Protein AF-A0A3D5JW76-F1 (afdb_monomer_lite)

Radius of gyration: 31.78 Å; chains: 1; bounding box: 73×23×88 Å

Foldseek 3Di:
DLVQVCVVCVQWHFDDWDDAPDPQAHNFWIWGWTFGDDLQTRQPTWTFTAGPPPRHTDDTDDDDPVVSVVSSVVVVVVQSRPPVVSVVVVVVVVVVVVVVVVVVVVVVVCVVVVVVVVVVVVVVVVVVVVD

Secondary structure (DSSP, 8-state):
-HHHHHHH-TTEEEEEEEPTTBTTTBTTEEEEEEEESSTTTTT-EEEEEEETTT--EEE-PPPPHHHHHHHHHHHHHHT-TTHHHHHHHHHHHHHHHHHHHHHHHHHHHHHHHHHHHHHHHHHHHHHHT--

Sequence (131 aa):
AVDTARAAEPGMRPAFVSFPGTGYSGNHHYGVFMQGNSALTERLYRPVLIDAQTGALTAQPQLPLYMSVLLLSQPLHFGDYGKLPLKILWALLDLLTIGVLISGLYLWFKRGSTDARVSEIERAARTGVAE

Structure (mmCIF, N/CA/C/O backbone):
data_AF-A0A3D5JW76-F1
#
_entry.id   AF-A0A3D5JW76-F1
#
loop_
_atom_site.group_PDB
_atom_site.id
_atom_site.type_symbol
_atom_site.label_atom_id
_atom_site.label_alt_id
_atom_site.label_comp_id
_atom_site.label_asym_id
_atom_site.label_entity_id
_atom_site.label_seq_id
_atom_site.pdbx_PDB_ins_code
_atom_site.Cartn_x
_atom_site.Cartn_y
_atom_site.Cartn_z
_atom_site.occupancy
_atom_site.B_iso_or_equiv
_atom_site.auth_seq_id
_atom_site.auth_comp_id
_atom_site.auth_asym_id
_atom_site.auth_atom_id
_atom_site.pdbx_PDB_model_num
ATOM 1 N N . ALA A 1 1 ? -13.297 -0.028 22.855 1.00 91.81 1 ALA A N 1
ATOM 2 C CA . ALA A 1 1 ? -13.347 -0.460 21.438 1.00 91.81 1 ALA A CA 1
ATOM 3 C C . ALA A 1 1 ? -12.074 -0.092 20.678 1.00 91.81 1 ALA A C 1
ATOM 5 O O . ALA A 1 1 ? -11.361 -0.999 20.273 1.00 91.81 1 ALA A O 1
ATOM 6 N N . VAL A 1 2 ? -11.748 1.197 20.502 1.00 96.69 2 VAL A N 1
ATOM 7 C CA . VAL A 1 2 ? -10.526 1.607 19.777 1.00 96.69 2 VAL A CA 1
ATOM 8 C C . VAL A 1 2 ? -9.251 1.081 20.444 1.00 96.69 2 VAL A C 1
ATOM 10 O O . VAL A 1 2 ? -8.390 0.564 19.742 1.00 96.69 2 VAL A O 1
ATOM 13 N N . ASP A 1 3 ? -9.148 1.133 21.774 1.00 97.38 3 ASP A N 1
ATOM 14 C CA . ASP A 1 3 ? -7.973 0.602 22.486 1.00 97.38 3 ASP A CA 1
ATOM 15 C C . ASP A 1 3 ? -7.829 -0.913 22.308 1.00 97.38 3 ASP A C 1
ATOM 17 O O . ASP A 1 3 ? -6.749 -1.394 21.975 1.00 97.38 3 ASP A O 1
ATOM 21 N N . THR A 1 4 ? -8.937 -1.655 22.409 1.00 97.31 4 THR A N 1
ATOM 22 C CA . THR A 1 4 ? -8.994 -3.091 22.091 1.00 97.31 4 THR A CA 1
ATOM 23 C C . THR A 1 4 ? -8.508 -3.365 20.663 1.00 97.31 4 THR A C 1
ATOM 25 O O . THR A 1 4 ? -7.721 -4.280 20.440 1.00 97.31 4 THR A O 1
ATOM 28 N N . ALA A 1 5 ? -8.929 -2.550 19.690 1.00 97.00 5 ALA A N 1
ATOM 29 C CA . ALA A 1 5 ? -8.508 -2.692 18.300 1.00 97.00 5 ALA A CA 1
ATOM 30 C C . ALA A 1 5 ? -7.018 -2.380 18.095 1.00 97.00 5 ALA A C 1
ATOM 32 O O . ALA A 1 5 ? -6.342 -3.096 17.364 1.00 97.00 5 ALA A O 1
ATOM 33 N N . ARG A 1 6 ? -6.481 -1.355 18.771 1.00 96.94 6 ARG A N 1
ATOM 34 C CA . ARG A 1 6 ? -5.042 -1.042 18.760 1.00 96.94 6 ARG A CA 1
ATOM 35 C C . ARG A 1 6 ? -4.210 -2.165 19.372 1.00 96.94 6 ARG A C 1
ATOM 37 O O . ARG A 1 6 ? -3.133 -2.450 18.865 1.00 96.94 6 ARG A O 1
ATOM 44 N N . ALA A 1 7 ? -4.711 -2.804 20.428 1.00 96.75 7 ALA A N 1
ATOM 45 C CA . ALA A 1 7 ? -4.059 -3.963 21.029 1.00 96.75 7 ALA A CA 1
ATOM 46 C C . ALA A 1 7 ? -4.079 -5.189 20.095 1.00 96.75 7 ALA A C 1
ATOM 48 O O . ALA A 1 7 ? -3.099 -5.927 20.045 1.00 96.75 7 ALA A O 1
ATOM 49 N N . ALA A 1 8 ? -5.160 -5.385 19.331 1.00 96.06 8 ALA A N 1
ATOM 50 C CA . ALA A 1 8 ? -5.282 -6.473 18.356 1.00 96.06 8 ALA A CA 1
ATOM 51 C C . ALA A 1 8 ? -4.451 -6.255 17.073 1.00 96.06 8 ALA A C 1
ATOM 53 O O . ALA A 1 8 ? -4.036 -7.224 16.438 1.00 96.06 8 ALA A O 1
ATOM 54 N N . GLU A 1 9 ? -4.214 -4.996 16.685 1.00 95.06 9 GLU A N 1
ATOM 55 C CA . GLU A 1 9 ? -3.446 -4.601 15.495 1.00 95.06 9 GLU A CA 1
ATOM 56 C C . GLU A 1 9 ? -2.435 -3.478 15.797 1.00 95.06 9 GLU A C 1
ATOM 58 O O . GLU A 1 9 ? -2.614 -2.336 15.357 1.00 95.06 9 GLU A O 1
ATOM 63 N N . PRO A 1 10 ? -1.337 -3.767 16.518 1.00 94.44 10 PRO A N 1
ATOM 64 C CA . PRO A 1 10 ? -0.369 -2.744 16.927 1.00 94.44 10 PRO A CA 1
ATOM 65 C C . PRO A 1 10 ? 0.396 -2.119 15.747 1.00 94.44 10 PRO A C 1
ATOM 67 O O . PRO A 1 10 ? 0.897 -1.001 15.849 1.00 94.44 10 PRO A O 1
ATOM 70 N N . GLY A 1 11 ? 0.474 -2.822 14.611 1.00 93.75 11 GLY A N 1
ATOM 71 C CA . GLY A 1 11 ? 1.094 -2.344 13.370 1.00 93.75 11 GLY A CA 1
ATOM 72 C C . GLY A 1 11 ? 0.163 -1.527 12.469 1.00 93.75 11 GLY A C 1
ATOM 73 O O . GLY A 1 11 ? 0.543 -1.180 11.355 1.00 93.75 11 GLY A O 1
ATOM 74 N N . MET A 1 12 ? -1.062 -1.233 12.904 1.00 95.88 12 MET A N 1
ATOM 75 C CA . MET A 1 12 ? -2.042 -0.484 12.120 1.00 95.88 12 MET A CA 1
ATOM 76 C C . MET A 1 12 ? -2.579 0.703 12.922 1.00 95.88 12 MET A C 1
ATOM 78 O O . MET A 1 12 ? -2.460 0.782 14.144 1.00 95.88 12 MET A O 1
ATOM 82 N N . ARG A 1 13 ? -3.187 1.662 12.226 1.00 96.25 13 ARG A N 1
ATOM 83 C CA . ARG A 1 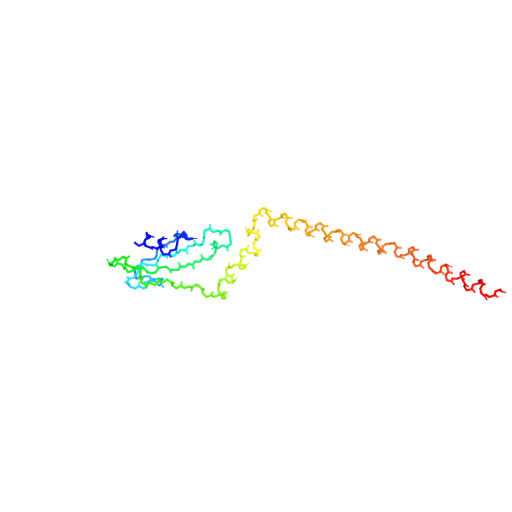13 ? -3.821 2.837 12.834 1.00 96.25 13 ARG A CA 1
ATOM 84 C C . ARG A 1 13 ? -5.337 2.796 12.625 1.00 96.25 13 ARG A C 1
ATOM 86 O O . ARG A 1 13 ? -5.765 2.464 11.523 1.00 96.25 13 ARG A O 1
ATOM 93 N N . PRO A 1 14 ? -6.163 3.158 13.620 1.00 96.38 14 PRO A N 1
ATOM 94 C CA . PRO A 1 14 ? -7.601 3.285 13.411 1.00 96.38 14 PRO A CA 1
ATOM 95 C C . PRO A 1 14 ? -7.884 4.353 12.353 1.00 96.38 14 PRO A C 1
ATOM 97 O O . PRO A 1 14 ? -7.379 5.471 12.466 1.00 96.38 14 PRO A O 1
ATOM 100 N N . ALA A 1 15 ? -8.676 4.013 11.340 1.00 95.81 15 ALA A N 1
ATOM 101 C CA . ALA A 1 15 ? -9.105 4.961 10.317 1.00 95.81 15 ALA A CA 1
ATOM 102 C C . ALA A 1 15 ? -10.510 5.491 10.594 1.00 95.81 15 ALA A C 1
ATOM 104 O O . ALA A 1 15 ? -10.730 6.698 10.566 1.00 95.81 15 ALA A O 1
ATOM 105 N N . PHE A 1 16 ? -11.451 4.596 10.892 1.00 95.69 16 PHE A N 1
ATOM 106 C CA . PHE A 1 16 ? -12.799 4.964 11.310 1.00 95.69 16 PHE A CA 1
ATOM 107 C C . PHE A 1 16 ? -13.430 3.870 12.173 1.00 95.69 16 PHE A C 1
ATOM 109 O O . PHE A 1 16 ? -12.955 2.730 12.224 1.00 95.69 16 PHE A O 1
ATOM 116 N N . VAL A 1 17 ? -14.513 4.238 12.853 1.00 96.44 17 VAL A N 1
ATOM 117 C CA . VAL A 1 17 ? -15.325 3.336 13.669 1.00 96.44 17 VAL A CA 1
ATOM 118 C C . VAL A 1 17 ? -16.730 3.289 13.085 1.00 96.44 17 VAL A C 1
ATOM 120 O O . VAL A 1 17 ? -17.366 4.321 12.890 1.00 96.44 17 VAL A O 1
ATOM 123 N N . SER A 1 18 ? -17.204 2.085 12.804 1.00 96.12 18 SER A N 1
ATOM 124 C CA . SER A 1 18 ? -18.573 1.786 12.407 1.00 96.12 18 SER A CA 1
ATOM 125 C C . SER A 1 18 ? -19.348 1.325 13.644 1.00 96.12 18 SER A C 1
ATOM 127 O O . SER A 1 18 ? -18.890 0.469 14.406 1.00 96.12 18 SER A O 1
ATOM 129 N N . PHE A 1 19 ? -20.491 1.964 13.881 1.00 94.88 19 PHE A N 1
ATOM 130 C CA . PHE A 1 19 ? -21.344 1.711 15.040 1.00 94.88 19 PHE A CA 1
ATOM 131 C C . PHE A 1 19 ? -22.310 0.548 14.775 1.00 94.88 19 PHE A C 1
ATOM 133 O O . PHE A 1 19 ? -22.660 0.307 13.611 1.00 94.88 19 PHE A O 1
ATOM 140 N N . PRO A 1 20 ? -22.781 -0.136 15.836 1.00 95.06 20 PRO A N 1
ATOM 141 C CA . PRO A 1 20 ? -23.818 -1.152 15.714 1.00 95.06 20 PRO A CA 1
ATOM 142 C C . PRO A 1 20 ? -25.044 -0.644 14.939 1.00 95.06 20 PRO A C 1
ATOM 144 O O . PRO A 1 20 ? -25.456 0.504 15.090 1.00 95.06 20 PRO A O 1
ATOM 147 N N . GLY A 1 21 ? -25.622 -1.507 14.107 1.00 91.38 21 GLY A N 1
ATOM 148 C CA . GLY A 1 21 ? -26.745 -1.206 13.215 1.00 91.38 21 GLY A CA 1
ATOM 149 C C . GLY A 1 21 ? -26.331 -0.749 11.813 1.00 91.38 21 GLY A C 1
ATOM 150 O O . GLY A 1 21 ? -27.192 -0.503 10.972 1.00 91.38 21 GLY A O 1
ATOM 151 N N . THR A 1 22 ? -25.029 -0.651 11.526 1.00 90.00 22 THR A N 1
ATOM 152 C CA . THR A 1 22 ? -24.527 -0.330 10.180 1.00 90.00 22 THR A CA 1
ATOM 153 C C . THR A 1 22 ? -24.183 -1.592 9.386 1.00 90.00 22 THR A C 1
ATOM 155 O O . THR A 1 22 ? -23.856 -2.637 9.952 1.00 90.00 22 THR A O 1
ATOM 158 N N . GLY A 1 23 ? -24.176 -1.490 8.051 1.00 85.81 23 GLY A N 1
ATOM 159 C CA . GLY A 1 23 ? -23.810 -2.601 7.157 1.00 85.81 23 GLY A CA 1
ATOM 160 C C . GLY A 1 23 ? -22.368 -3.113 7.311 1.00 85.81 23 GLY A C 1
ATOM 161 O O . GLY A 1 23 ? -22.019 -4.131 6.724 1.00 85.81 23 GLY A O 1
ATOM 162 N N . TYR A 1 24 ? -21.540 -2.430 8.105 1.00 80.38 24 TYR A N 1
ATOM 163 C CA . TYR A 1 24 ? -20.127 -2.746 8.312 1.00 80.38 24 TYR A CA 1
ATOM 164 C C . TYR A 1 24 ? -19.827 -3.433 9.656 1.00 80.38 24 TYR A C 1
ATOM 166 O O . TYR A 1 24 ? -18.730 -3.965 9.816 1.00 80.38 24 TYR A O 1
ATOM 174 N N . SER A 1 25 ? -20.765 -3.447 10.614 1.00 84.75 25 SER A N 1
ATOM 175 C CA . SER A 1 25 ? -20.533 -4.025 11.952 1.00 84.75 25 SER A CA 1
ATOM 176 C C . SER A 1 25 ? -21.712 -4.811 12.542 1.00 84.75 25 SER A C 1
ATOM 178 O O . SER A 1 25 ? -21.622 -5.325 13.661 1.00 84.75 25 SER A O 1
ATOM 180 N N . GLY A 1 26 ? -22.810 -4.965 11.791 1.00 87.31 26 GLY A N 1
ATOM 181 C CA . GLY A 1 26 ? -24.003 -5.678 12.254 1.00 87.31 26 GLY A CA 1
ATOM 182 C C . GLY A 1 26 ? -24.616 -5.032 13.501 1.00 87.31 26 GLY A C 1
ATOM 183 O O . GLY A 1 26 ? -24.290 -3.904 13.852 1.00 87.31 26 GLY A O 1
ATOM 184 N N . ASN A 1 27 ? -25.507 -5.737 14.199 1.00 91.31 27 ASN A N 1
ATOM 185 C CA . ASN A 1 27 ? -26.309 -5.131 15.276 1.00 91.31 27 ASN A CA 1
ATOM 186 C C . ASN A 1 27 ? -25.632 -5.098 16.655 1.00 91.31 27 ASN A C 1
ATOM 188 O O . ASN A 1 27 ? -26.141 -4.438 17.555 1.00 91.31 27 ASN A O 1
ATOM 192 N N . HIS A 1 28 ? -24.505 -5.794 16.835 1.00 93.31 28 HIS A N 1
ATOM 193 C CA . HIS A 1 28 ? -23.912 -6.018 18.163 1.00 93.31 28 HIS A CA 1
ATOM 194 C C . HIS A 1 28 ? -22.445 -5.602 18.292 1.00 93.31 28 HIS A C 1
ATOM 196 O O . HIS A 1 28 ? -21.906 -5.655 19.395 1.00 93.31 28 HIS A O 1
ATOM 202 N N . HIS A 1 29 ? -21.793 -5.166 17.210 1.00 96.25 29 HIS A N 1
ATOM 203 C CA . HIS A 1 29 ? -20.369 -4.845 17.246 1.00 96.25 29 HIS A CA 1
ATOM 204 C C . HIS A 1 29 ? -20.093 -3.399 16.862 1.00 96.25 29 HIS A C 1
ATOM 206 O O . HIS A 1 29 ? -20.723 -2.829 15.968 1.00 96.25 29 HIS A O 1
ATOM 212 N N . TYR A 1 30 ? -19.068 -2.842 17.496 1.00 96.75 30 TYR A N 1
ATOM 213 C CA . TYR A 1 30 ? -18.267 -1.803 16.876 1.00 96.75 30 TYR A CA 1
ATOM 214 C C . TYR A 1 30 ? -17.344 -2.452 15.847 1.00 96.75 30 TYR A C 1
ATOM 216 O O . TYR A 1 30 ? -16.598 -3.375 16.175 1.00 96.75 30 TYR A O 1
ATOM 224 N N . GLY A 1 31 ? -17.369 -1.954 14.614 1.00 96.56 31 GLY A N 1
ATOM 225 C CA . GLY A 1 31 ? -16.377 -2.284 13.599 1.00 96.56 31 GLY A CA 1
ATOM 226 C C . GLY A 1 31 ? -15.294 -1.217 13.579 1.00 96.56 31 GLY A C 1
ATOM 227 O O . GLY A 1 31 ? -15.519 -0.125 13.066 1.00 96.56 31 GLY A O 1
ATOM 228 N N . VAL A 1 32 ? -14.118 -1.499 14.135 1.00 97.06 32 VAL A N 1
ATOM 229 C CA . VAL A 1 32 ? -12.969 -0.589 14.038 1.00 97.06 32 VAL A CA 1
ATOM 230 C C . VAL A 1 32 ? -12.149 -0.983 12.817 1.00 97.06 32 VAL A C 1
ATOM 232 O O . VAL A 1 32 ? -11.553 -2.057 12.779 1.00 97.06 32 VAL A O 1
ATOM 235 N N . PHE A 1 33 ? -12.126 -0.121 11.805 1.00 95.69 33 PHE A N 1
ATOM 236 C CA . PHE A 1 33 ? -11.389 -0.373 10.571 1.00 95.69 33 PHE A CA 1
ATOM 237 C C . PHE A 1 33 ? -9.964 0.150 10.720 1.00 95.69 33 PHE A C 1
ATOM 239 O O . PHE A 1 33 ? -9.716 1.359 10.741 1.00 95.69 33 PHE A O 1
ATOM 246 N N . MET A 1 34 ? -9.029 -0.785 10.854 1.00 9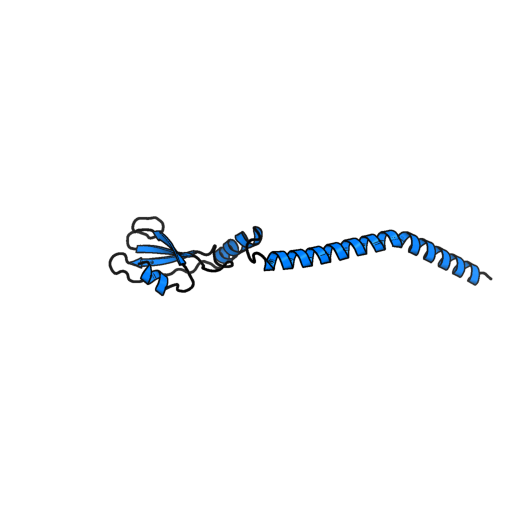6.69 34 MET A N 1
ATOM 247 C CA . MET A 1 34 ? -7.605 -0.525 11.021 1.00 96.69 34 MET A CA 1
ATOM 248 C C . MET A 1 34 ? -6.952 -0.377 9.649 1.00 9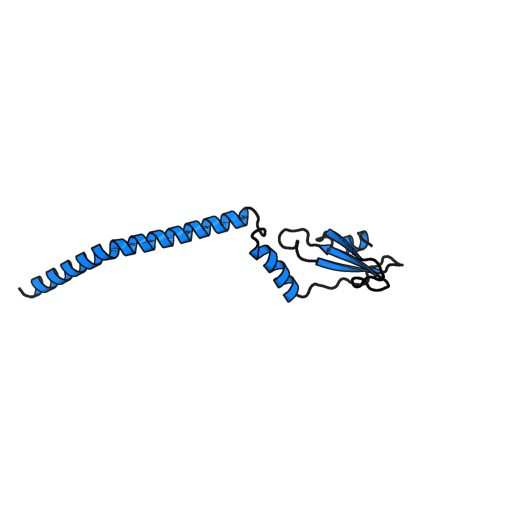6.69 34 MET A C 1
ATOM 250 O O . MET A 1 34 ? -7.187 -1.195 8.769 1.00 96.69 34 MET A O 1
ATOM 254 N N . GLN A 1 35 ? -6.138 0.654 9.454 1.00 95.31 35 GLN A N 1
ATOM 255 C CA . GLN A 1 35 ? -5.423 0.953 8.213 1.00 95.31 35 GLN A CA 1
ATOM 256 C C . GLN A 1 35 ? -3.920 0.745 8.399 1.00 95.31 35 GLN A C 1
ATOM 258 O O . GLN A 1 35 ? -3.375 1.075 9.456 1.00 95.31 35 GLN A O 1
ATOM 263 N N . GLY A 1 36 ? -3.239 0.222 7.379 1.00 93.25 36 GLY A N 1
ATOM 264 C CA . GLY A 1 36 ? -1.788 0.053 7.421 1.00 93.25 36 GLY A CA 1
ATOM 265 C C . GLY A 1 36 ? -1.048 1.371 7.681 1.00 93.25 36 GLY A C 1
ATOM 266 O O . GLY A 1 36 ? -1.498 2.461 7.307 1.00 93.25 36 GLY A O 1
ATOM 267 N N . ASN A 1 37 ? 0.084 1.279 8.377 1.00 91.38 37 ASN A N 1
ATOM 268 C CA . ASN A 1 37 ? 0.848 2.432 8.859 1.00 91.38 37 ASN A CA 1
ATOM 269 C C . ASN A 1 37 ? 2.106 2.745 8.025 1.00 91.38 37 ASN A C 1
ATOM 271 O O . ASN A 1 37 ? 2.851 3.659 8.373 1.00 91.38 37 ASN A O 1
ATOM 275 N N . SER A 1 38 ? 2.346 2.014 6.934 1.00 86.81 38 SER A N 1
ATOM 276 C CA . SER A 1 38 ? 3.497 2.198 6.043 1.00 86.81 38 SER A CA 1
ATOM 277 C C . SER A 1 38 ? 3.058 2.555 4.625 1.00 86.81 38 SER A C 1
ATOM 279 O O . SER A 1 38 ? 1.934 2.251 4.231 1.00 86.81 38 SER A O 1
ATOM 281 N N . ALA A 1 39 ? 3.959 3.135 3.825 1.00 79.62 39 ALA A N 1
ATOM 282 C CA . ALA A 1 39 ? 3.679 3.470 2.420 1.00 79.62 39 ALA A CA 1
ATOM 283 C C . ALA A 1 39 ? 3.213 2.254 1.592 1.00 79.62 39 ALA A C 1
ATOM 285 O O . ALA A 1 39 ? 2.409 2.390 0.681 1.00 79.62 39 ALA A O 1
ATOM 286 N N . LEU A 1 40 ? 3.680 1.053 1.947 1.00 81.00 40 LEU A N 1
ATOM 287 C CA . LEU A 1 40 ? 3.285 -0.201 1.304 1.00 81.00 40 LEU A CA 1
ATOM 288 C C . LEU A 1 40 ? 1.865 -0.651 1.687 1.00 81.00 40 LEU A C 1
ATOM 290 O O . LEU A 1 40 ? 1.169 -1.279 0.897 1.00 81.00 40 LEU A O 1
ATOM 294 N N . THR A 1 41 ? 1.445 -0.378 2.922 1.00 87.50 41 THR A N 1
ATOM 295 C CA . THR A 1 41 ? 0.223 -0.951 3.511 1.00 87.50 41 THR A CA 1
ATOM 296 C C . THR A 1 41 ? -0.892 0.070 3.695 1.00 87.50 41 THR A C 1
ATOM 298 O O . THR A 1 41 ? -1.976 -0.291 4.141 1.00 87.50 41 THR A O 1
ATOM 301 N N . GLU A 1 42 ? -0.675 1.333 3.325 1.00 87.25 42 GLU A N 1
ATOM 302 C CA . GLU A 1 42 ? -1.624 2.429 3.551 1.00 87.25 42 GLU A CA 1
ATOM 303 C C . GLU A 1 42 ? -3.005 2.200 2.915 1.00 87.25 42 GLU A C 1
ATOM 305 O O . GLU A 1 42 ? -3.986 2.788 3.358 1.00 87.25 42 GLU A O 1
ATOM 310 N N . ARG A 1 43 ? -3.112 1.348 1.889 1.00 87.88 43 ARG A N 1
ATOM 311 C CA . ARG A 1 43 ? -4.388 1.001 1.243 1.00 87.88 43 ARG A CA 1
ATOM 312 C C . ARG A 1 43 ? -5.051 -0.241 1.830 1.00 87.88 43 ARG A C 1
ATOM 314 O O . ARG A 1 43 ? -6.194 -0.529 1.490 1.00 87.88 43 ARG A O 1
ATOM 321 N N . LEU A 1 44 ? -4.362 -0.965 2.709 1.00 91.75 44 LEU A N 1
ATOM 322 C CA . LEU A 1 44 ? -4.904 -2.142 3.370 1.00 91.75 44 LEU A CA 1
ATOM 323 C C . LEU A 1 44 ? -5.724 -1.733 4.588 1.00 91.75 44 LEU A C 1
ATOM 325 O O . LEU A 1 44 ? -5.227 -1.053 5.488 1.00 91.75 44 LEU A O 1
ATOM 329 N N . TYR A 1 45 ? -6.965 -2.213 4.614 1.00 92.81 45 TYR A N 1
ATOM 330 C CA . TYR A 1 45 ? -7.867 -2.085 5.746 1.00 92.81 45 TYR A CA 1
ATOM 331 C C . TYR A 1 45 ? -8.165 -3.452 6.342 1.00 92.81 45 TYR A C 1
ATOM 333 O O . TYR A 1 45 ? -8.378 -4.422 5.614 1.00 92.81 45 TYR A O 1
ATOM 341 N N . ARG A 1 46 ? -8.227 -3.516 7.669 1.00 93.38 46 ARG A N 1
ATOM 342 C CA . ARG A 1 46 ? -8.600 -4.710 8.413 1.00 93.38 46 ARG A CA 1
ATOM 343 C C . ARG A 1 46 ? -9.680 -4.375 9.441 1.00 93.38 46 ARG A C 1
ATOM 345 O O . ARG A 1 46 ? -9.435 -3.551 10.324 1.00 93.38 46 ARG A O 1
ATOM 352 N N . PRO A 1 47 ? -10.881 -4.965 9.333 1.00 94.75 47 PRO A N 1
ATOM 353 C CA . PRO A 1 47 ? -11.921 -4.764 10.326 1.00 94.75 47 PRO A CA 1
ATOM 354 C C . PRO A 1 47 ? -11.594 -5.544 11.601 1.00 94.75 47 PRO A C 1
ATOM 356 O O . PRO A 1 47 ? -11.252 -6.727 11.559 1.00 94.75 47 PRO A O 1
ATOM 359 N N . VAL A 1 48 ? -11.750 -4.880 12.739 1.00 96.69 48 VAL A N 1
ATOM 360 C CA . VAL A 1 48 ? -11.715 -5.482 14.070 1.00 96.69 48 VAL A CA 1
ATOM 361 C C . VAL A 1 48 ? -13.106 -5.322 14.669 1.00 96.69 48 VAL A C 1
ATOM 363 O O . VAL A 1 48 ? -13.578 -4.199 14.841 1.00 96.69 48 VAL A O 1
ATOM 366 N N . LEU A 1 49 ? -13.783 -6.436 14.939 1.00 96.38 49 LEU A N 1
ATOM 367 C CA . LEU A 1 49 ? -15.127 -6.455 15.507 1.00 96.38 49 LEU A CA 1
ATOM 368 C C . LEU A 1 49 ? -15.033 -6.598 17.022 1.00 96.38 49 LEU A C 1
ATOM 370 O O . LEU A 1 49 ? -14.494 -7.584 17.528 1.00 96.38 49 LEU A O 1
ATOM 374 N N . ILE A 1 50 ? -15.566 -5.610 17.731 1.00 97.56 50 ILE A N 1
ATOM 375 C CA . ILE A 1 50 ? -15.574 -5.545 19.191 1.00 97.56 50 ILE A CA 1
ATOM 376 C C . ILE A 1 50 ? -17.016 -5.545 19.665 1.00 97.56 50 ILE A C 1
ATOM 378 O O . ILE A 1 50 ? -17.807 -4.719 19.208 1.00 97.56 50 ILE A O 1
ATOM 382 N N . ASP A 1 51 ? -17.352 -6.453 20.572 1.00 96.56 51 ASP A N 1
ATOM 383 C CA . ASP A 1 51 ? -18.677 -6.522 21.176 1.00 96.56 51 ASP A CA 1
ATOM 384 C C . ASP A 1 51 ? -19.028 -5.190 21.858 1.00 96.56 51 ASP A C 1
ATOM 386 O O . ASP A 1 51 ? -18.235 -4.615 22.612 1.00 96.56 51 ASP A O 1
ATOM 390 N N . ALA A 1 52 ? -20.211 -4.662 21.548 1.00 95.12 52 ALA A N 1
ATOM 391 C CA . ALA A 1 52 ? -20.594 -3.317 21.954 1.00 95.12 52 ALA A CA 1
ATOM 392 C C . ALA A 1 52 ? -20.953 -3.192 23.443 1.00 95.12 52 ALA A C 1
ATOM 394 O O . ALA A 1 52 ? -20.904 -2.080 23.968 1.00 95.12 52 ALA A O 1
ATOM 395 N N . GLN A 1 53 ? -21.300 -4.294 24.117 1.00 94.81 53 GLN A N 1
ATOM 396 C CA . GLN A 1 53 ? -21.673 -4.299 25.535 1.00 94.81 53 GLN A CA 1
ATOM 397 C C . GLN A 1 53 ? -20.465 -4.547 26.439 1.00 94.81 53 GLN A C 1
ATOM 399 O O . GLN A 1 53 ? -20.291 -3.873 27.449 1.00 94.81 53 GLN A O 1
ATOM 404 N N . THR A 1 54 ? -19.629 -5.514 26.070 1.00 96.12 54 THR A N 1
ATOM 405 C CA . THR A 1 54 ? -18.505 -5.994 26.884 1.00 96.12 54 THR A CA 1
ATOM 406 C C . THR A 1 54 ? -17.180 -5.331 26.519 1.00 96.12 54 THR A C 1
ATOM 408 O O . THR A 1 54 ? -16.251 -5.324 27.322 1.00 96.12 54 THR A O 1
ATOM 411 N N . GLY A 1 55 ? -17.059 -4.782 25.305 1.00 94.94 55 GLY A N 1
ATOM 412 C CA . GLY A 1 55 ? -15.799 -4.247 24.791 1.00 94.94 55 GLY A CA 1
ATOM 413 C C . GLY A 1 55 ? -14.762 -5.317 24.427 1.00 94.94 55 GLY A C 1
ATOM 414 O O . GLY A 1 55 ? -13.612 -4.964 24.136 1.00 94.94 55 GLY A O 1
ATOM 415 N N . ALA A 1 56 ? -15.150 -6.597 24.430 1.00 96.56 56 ALA A N 1
ATOM 416 C CA . ALA A 1 56 ? -14.289 -7.724 24.094 1.00 96.56 56 ALA A CA 1
ATOM 417 C C . ALA A 1 56 ? -14.080 -7.854 22.577 1.00 96.56 56 ALA A C 1
ATOM 419 O O . ALA A 1 56 ? -14.966 -7.548 21.778 1.00 96.56 56 ALA A O 1
ATOM 420 N N . LEU A 1 57 ? -12.897 -8.322 22.173 1.00 96.44 57 LEU A N 1
ATOM 421 C CA . LEU A 1 57 ? -12.617 -8.663 20.779 1.00 96.44 57 LEU A CA 1
ATOM 422 C C . LEU A 1 57 ? -13.425 -9.904 20.383 1.00 96.44 57 LEU A C 1
ATOM 424 O O . LEU A 1 57 ? -13.234 -10.965 20.972 1.00 96.44 57 LEU A O 1
ATOM 428 N N . THR A 1 58 ? -14.266 -9.785 19.358 1.00 95.56 58 THR A N 1
ATOM 429 C CA . THR A 1 58 ? -15.051 -10.915 18.842 1.00 95.56 58 THR A CA 1
ATOM 430 C C . THR A 1 58 ? -14.408 -11.534 17.610 1.00 95.56 58 THR A C 1
ATOM 432 O O . THR A 1 58 ? -14.316 -12.753 17.501 1.00 95.56 58 THR A O 1
ATOM 435 N N . ALA A 1 59 ? -13.971 -10.709 16.654 1.00 93.06 59 ALA A N 1
ATOM 436 C CA . ALA A 1 59 ? -13.396 -11.204 15.408 1.00 93.06 59 ALA A CA 1
ATOM 437 C C . ALA A 1 59 ? -12.444 -10.202 14.756 1.00 93.06 59 ALA A C 1
ATOM 439 O O . ALA A 1 59 ? -12.571 -8.988 14.912 1.00 93.06 59 ALA A O 1
ATOM 440 N N . GLN A 1 60 ? -11.518 -10.733 13.961 1.00 92.62 60 GLN A N 1
ATOM 441 C CA . GLN A 1 60 ? -10.520 -9.954 13.231 1.00 92.62 60 GLN A CA 1
ATOM 442 C C . GLN A 1 60 ? -10.232 -10.596 11.862 1.00 92.62 60 GLN A C 1
ATOM 444 O O . GLN A 1 60 ? -9.146 -11.159 11.652 1.00 92.62 60 GLN A O 1
ATOM 449 N N . PRO A 1 61 ? -11.201 -10.573 10.927 1.00 88.44 61 PRO A N 1
ATOM 450 C CA . PRO A 1 61 ? -11.040 -11.197 9.619 1.00 88.44 61 PRO A CA 1
ATOM 451 C C . PRO A 1 61 ? -9.781 -10.698 8.903 1.00 88.44 61 PRO A C 1
ATOM 453 O O . PRO A 1 61 ? -9.435 -9.518 8.974 1.00 88.44 61 PRO A O 1
ATOM 456 N N . GLN A 1 62 ? -9.073 -11.601 8.229 1.00 87.62 62 GLN A N 1
ATOM 457 C CA . GLN A 1 62 ? -7.958 -11.226 7.363 1.00 87.62 62 GLN A CA 1
ATOM 458 C C . GLN A 1 62 ? -8.479 -10.823 5.987 1.00 87.62 62 GLN A C 1
ATOM 460 O O . GLN A 1 62 ? -9.492 -11.342 5.514 1.00 87.62 62 GLN A O 1
ATOM 465 N N . LEU A 1 63 ? -7.767 -9.907 5.334 1.00 87.31 63 LEU A N 1
ATOM 466 C CA . LEU A 1 63 ? -8.088 -9.529 3.968 1.00 87.31 63 LEU A CA 1
ATOM 467 C C . LEU A 1 63 ? -7.688 -10.671 3.014 1.00 87.31 63 LEU A C 1
ATOM 469 O O . LEU A 1 63 ? -6.545 -11.134 3.090 1.00 87.31 63 LEU A O 1
ATOM 473 N N . PRO A 1 64 ? -8.577 -11.131 2.113 1.00 91.88 64 PRO A N 1
ATOM 474 C CA . PRO A 1 64 ? -8.230 -12.163 1.144 1.00 91.88 64 PRO A CA 1
ATOM 475 C C . PRO A 1 64 ? -7.017 -11.766 0.300 1.00 91.88 64 PRO A C 1
ATOM 477 O O . PRO A 1 64 ? -6.884 -10.611 -0.108 1.00 91.88 64 PRO A O 1
ATOM 480 N N . LEU A 1 65 ? -6.152 -12.734 -0.011 1.00 90.25 65 LEU A N 1
ATOM 481 C CA . LEU A 1 65 ? -4.869 -12.467 -0.668 1.00 90.25 65 LEU A CA 1
ATOM 482 C C . LEU A 1 65 ? -5.027 -11.748 -2.015 1.00 90.25 65 LEU A C 1
ATOM 484 O O . LEU A 1 65 ? -4.291 -10.805 -2.287 1.00 90.25 65 LEU A O 1
ATOM 488 N N . TYR A 1 66 ? -6.019 -12.128 -2.824 1.00 90.94 66 TYR A N 1
ATOM 489 C CA . TYR A 1 66 ? -6.280 -11.465 -4.105 1.00 90.94 66 TYR A CA 1
ATOM 490 C C . TYR A 1 66 ? -6.652 -9.984 -3.928 1.00 90.94 66 TYR A C 1
ATOM 492 O O . TYR A 1 66 ? -6.196 -9.148 -4.701 1.00 90.94 66 TYR A O 1
ATOM 500 N N . MET A 1 67 ? -7.428 -9.641 -2.891 1.00 89.19 67 MET A N 1
ATOM 501 C CA . MET A 1 67 ? -7.789 -8.259 -2.561 1.00 89.19 67 MET A CA 1
ATOM 502 C C . MET A 1 67 ? -6.574 -7.481 -2.073 1.00 89.19 67 MET A C 1
ATOM 504 O O . MET A 1 67 ? -6.368 -6.352 -2.508 1.00 89.19 67 MET A O 1
ATOM 508 N N . SER A 1 68 ? -5.741 -8.094 -1.231 1.00 88.69 68 SER A N 1
ATOM 509 C CA . SER A 1 68 ? -4.478 -7.499 -0.791 1.00 88.69 68 SER A CA 1
ATOM 510 C C . SER A 1 68 ? -3.580 -7.165 -1.982 1.00 88.69 68 SER A C 1
ATOM 512 O O . SER A 1 68 ? -3.097 -6.042 -2.076 1.00 88.69 68 SER A O 1
ATOM 514 N N . VAL A 1 69 ? -3.416 -8.090 -2.933 1.00 89.06 69 VAL A N 1
ATOM 515 C CA . VAL A 1 69 ? -2.638 -7.858 -4.163 1.00 89.06 69 VAL A CA 1
ATOM 516 C C . VAL A 1 69 ? -3.229 -6.710 -4.988 1.00 89.06 69 VAL A C 1
ATOM 518 O O . VAL A 1 69 ? -2.496 -5.820 -5.412 1.00 89.06 69 VAL A O 1
ATOM 521 N N . LEU A 1 70 ? -4.552 -6.683 -5.169 1.00 88.19 70 LEU A N 1
ATOM 522 C CA . LEU A 1 70 ? -5.247 -5.629 -5.915 1.00 88.19 70 LEU A CA 1
ATOM 523 C C . LEU A 1 70 ? -5.046 -4.249 -5.271 1.00 88.19 70 LEU A C 1
ATOM 525 O O . LEU A 1 70 ? -4.669 -3.294 -5.951 1.00 88.19 70 LEU A O 1
ATOM 529 N N . LEU A 1 71 ? -5.229 -4.149 -3.953 1.00 85.88 71 LEU A N 1
ATOM 530 C CA . LEU A 1 71 ? -5.054 -2.904 -3.203 1.00 85.88 71 LEU A CA 1
ATOM 531 C C . LEU A 1 71 ? -3.592 -2.458 -3.130 1.00 85.88 71 LEU A C 1
ATOM 533 O O . LEU A 1 71 ? -3.348 -1.256 -3.103 1.00 85.88 71 LEU A O 1
ATOM 537 N N . LEU A 1 72 ? -2.632 -3.388 -3.133 1.00 84.69 72 LEU A N 1
ATOM 538 C CA . LEU A 1 72 ? -1.205 -3.064 -3.244 1.00 84.69 72 LEU A CA 1
ATOM 539 C C . LEU A 1 72 ? -0.833 -2.593 -4.655 1.00 84.69 72 LEU A C 1
ATOM 541 O O . LEU A 1 72 ? 0.000 -1.704 -4.801 1.00 84.69 72 LEU A O 1
ATOM 545 N N . SER A 1 73 ? -1.453 -3.143 -5.702 1.00 82.50 73 SER A N 1
ATOM 546 C CA . SER A 1 73 ? -1.151 -2.743 -7.083 1.00 82.50 73 SER A CA 1
ATOM 547 C C . SER A 1 73 ? -1.627 -1.329 -7.429 1.00 82.50 73 SER A C 1
ATOM 549 O O . SER A 1 73 ? -0.986 -0.659 -8.238 1.00 82.50 73 SER A O 1
ATOM 551 N N . GLN A 1 74 ? -2.703 -0.843 -6.795 1.00 75.31 74 GLN A N 1
ATOM 552 C CA . GLN A 1 74 ? -3.227 0.507 -7.031 1.00 75.31 74 GLN A CA 1
ATOM 553 C C . GLN A 1 74 ? -2.163 1.596 -6.795 1.00 75.31 74 GLN A C 1
ATOM 555 O O . GLN A 1 74 ? -1.826 2.300 -7.742 1.00 75.31 74 GLN A O 1
ATOM 560 N N . PRO A 1 75 ? -1.574 1.745 -5.593 1.00 68.88 75 PRO A N 1
ATOM 561 C CA . PRO A 1 75 ? -0.566 2.773 -5.338 1.00 68.88 75 PRO A CA 1
ATOM 562 C C . PRO A 1 75 ? 0.738 2.543 -6.112 1.00 68.88 75 PRO A C 1
ATOM 564 O O . PRO A 1 75 ? 1.458 3.505 -6.375 1.00 68.88 75 PRO A O 1
ATOM 567 N N . LEU A 1 76 ? 1.040 1.303 -6.522 1.00 66.69 76 LEU A N 1
ATOM 568 C CA . LEU A 1 76 ? 2.190 1.020 -7.385 1.00 66.69 76 LEU A CA 1
ATOM 569 C C . LEU A 1 76 ? 2.029 1.681 -8.766 1.00 66.69 76 LEU A C 1
ATOM 571 O O . LEU A 1 76 ? 3.002 2.191 -9.313 1.00 66.69 76 LEU A O 1
ATOM 575 N N . HIS A 1 77 ? 0.800 1.735 -9.292 1.00 71.00 77 HIS A N 1
ATOM 576 C CA . HIS A 1 77 ? 0.484 2.412 -10.552 1.00 71.00 77 HIS A CA 1
ATOM 577 C C . HIS A 1 77 ? 0.614 3.942 -10.458 1.00 71.00 77 HIS A C 1
ATOM 579 O O . HIS A 1 77 ? 1.006 4.584 -11.428 1.00 71.00 77 HIS A O 1
ATOM 585 N N . PHE A 1 78 ? 0.329 4.528 -9.291 1.00 66.75 78 PHE A N 1
ATOM 586 C CA . PHE A 1 78 ? 0.343 5.984 -9.098 1.00 66.75 78 PHE A CA 1
ATOM 587 C C . PHE A 1 78 ? 1.720 6.561 -8.723 1.00 66.75 78 PHE A C 1
ATOM 589 O O . PHE A 1 78 ? 1.882 7.776 -8.684 1.00 66.75 78 PHE A O 1
ATOM 596 N N . GLY A 1 79 ? 2.736 5.719 -8.494 1.00 62.75 79 GLY A N 1
ATOM 597 C CA . GLY A 1 79 ? 4.127 6.161 -8.321 1.00 62.75 79 GLY A CA 1
ATOM 598 C C . GLY A 1 79 ? 4.506 6.662 -6.919 1.00 62.75 79 GLY A C 1
ATOM 599 O O . GLY A 1 79 ? 5.662 7.024 -6.695 1.00 62.75 79 GLY A O 1
ATOM 600 N N . ASP A 1 80 ? 3.593 6.621 -5.946 1.00 68.75 80 ASP A N 1
ATOM 601 C CA . ASP A 1 80 ? 3.841 7.100 -4.573 1.00 68.75 80 ASP A CA 1
ATOM 602 C C . ASP A 1 80 ? 4.505 6.056 -3.650 1.00 68.75 80 ASP A C 1
ATOM 604 O O . ASP A 1 80 ? 4.865 6.354 -2.510 1.00 68.75 80 ASP A O 1
ATOM 608 N N . TYR A 1 81 ? 4.742 4.842 -4.155 1.00 68.44 81 TYR A N 1
ATOM 609 C CA . TYR A 1 81 ? 5.170 3.662 -3.389 1.00 68.44 81 TYR A CA 1
ATOM 610 C C . TYR A 1 81 ? 6.472 3.843 -2.599 1.00 68.44 81 TYR A C 1
ATOM 612 O O . TYR A 1 81 ? 6.572 3.501 -1.422 1.00 68.44 81 TYR A O 1
ATOM 620 N N . GLY A 1 82 ? 7.498 4.365 -3.266 1.00 68.62 82 GLY A N 1
ATOM 621 C CA . GLY A 1 82 ? 8.831 4.531 -2.693 1.00 68.62 82 GLY A CA 1
ATOM 622 C C . GLY A 1 82 ? 9.260 5.983 -2.617 1.00 68.62 82 GLY A C 1
ATOM 623 O O . GLY A 1 82 ? 10.442 6.227 -2.414 1.00 68.62 82 GLY A O 1
ATOM 624 N N . LYS A 1 83 ? 8.339 6.938 -2.817 1.00 78.81 83 LYS A N 1
ATOM 625 C CA . LYS A 1 83 ? 8.617 8.381 -2.853 1.00 78.81 83 LYS A CA 1
ATOM 626 C C . LYS A 1 83 ? 9.883 8.688 -3.673 1.00 78.81 83 LYS A C 1
ATOM 628 O O . LYS A 1 83 ? 9.902 8.493 -4.882 1.00 78.81 83 LYS A O 1
ATOM 633 N N . LEU A 1 84 ? 10.941 9.167 -3.017 1.00 85.38 84 LEU A N 1
ATOM 634 C CA . LEU A 1 84 ? 12.204 9.549 -3.643 1.00 85.38 84 LEU A CA 1
ATOM 635 C C . LEU A 1 84 ? 13.042 8.339 -4.119 1.00 85.38 84 LEU A C 1
ATOM 637 O O . LEU A 1 84 ? 13.428 8.351 -5.285 1.00 85.38 84 LEU A O 1
ATOM 641 N N . PRO A 1 85 ? 13.288 7.286 -3.308 1.00 84.69 85 PRO A N 1
ATOM 642 C CA . PRO A 1 85 ? 13.981 6.075 -3.758 1.00 84.69 85 PRO A CA 1
ATOM 643 C C . PRO A 1 85 ? 13.481 5.489 -5.082 1.00 84.69 85 PRO A C 1
ATOM 645 O O . PRO A 1 85 ? 14.281 5.190 -5.965 1.00 84.69 85 PRO A O 1
ATOM 648 N N . LEU A 1 86 ? 12.160 5.361 -5.246 1.00 84.00 86 LEU A N 1
ATOM 649 C CA . LEU A 1 86 ? 11.587 4.792 -6.467 1.00 84.00 86 LEU A CA 1
ATOM 650 C C . LEU A 1 86 ? 11.835 5.696 -7.682 1.00 84.00 86 LEU A C 1
ATOM 652 O O . LEU A 1 86 ? 12.167 5.197 -8.752 1.00 84.00 86 LEU A O 1
ATOM 656 N N . LYS A 1 87 ? 11.745 7.020 -7.509 1.00 85.44 87 LYS A N 1
ATOM 657 C CA . LYS A 1 87 ? 12.071 7.993 -8.564 1.00 85.44 87 LYS A CA 1
ATOM 658 C C . LYS A 1 87 ? 13.535 7.905 -8.988 1.00 85.44 87 LYS A C 1
ATOM 660 O O . LYS A 1 87 ? 13.819 7.976 -10.177 1.00 85.44 87 LYS A O 1
ATOM 665 N N . ILE A 1 88 ? 14.451 7.716 -8.034 1.00 91.25 88 ILE A N 1
ATOM 666 C CA . ILE A 1 88 ? 15.880 7.528 -8.327 1.00 91.25 88 ILE A CA 1
ATOM 667 C C . ILE A 1 88 ? 16.089 6.249 -9.141 1.00 91.25 88 ILE A C 1
ATOM 669 O O . ILE A 1 88 ? 16.779 6.284 -10.154 1.00 91.25 88 ILE A O 1
ATOM 673 N N . LEU A 1 89 ? 15.472 5.135 -8.731 1.00 90.81 89 LEU A N 1
ATOM 674 C CA . LEU A 1 89 ? 15.579 3.870 -9.459 1.00 90.81 89 LEU A CA 1
ATOM 675 C C . LEU A 1 89 ? 15.079 4.004 -10.904 1.00 90.81 89 LEU A C 1
ATOM 677 O O . LEU A 1 89 ? 15.782 3.596 -11.825 1.00 90.81 89 LEU A O 1
ATOM 681 N N . TRP A 1 90 ? 13.908 4.614 -11.106 1.00 90.12 90 TRP A N 1
ATOM 682 C CA . TRP A 1 90 ? 13.372 4.871 -12.445 1.00 90.12 90 TRP A CA 1
ATOM 683 C C . TRP A 1 90 ? 14.292 5.756 -13.280 1.00 90.12 90 TRP A C 1
ATOM 685 O O . TRP A 1 90 ? 14.619 5.382 -14.398 1.00 90.12 90 TRP A O 1
ATOM 695 N N . ALA A 1 91 ? 14.803 6.853 -12.717 1.00 94.62 91 ALA A N 1
ATOM 696 C CA . ALA A 1 91 ? 15.732 7.729 -13.426 1.00 94.62 91 ALA A CA 1
ATOM 697 C C . ALA A 1 91 ? 16.999 6.987 -13.894 1.00 94.62 91 ALA A C 1
ATOM 699 O O . ALA A 1 91 ? 17.482 7.223 -14.998 1.00 94.62 91 ALA A O 1
ATOM 700 N N . LEU A 1 92 ? 17.531 6.065 -13.085 1.00 97.81 92 LEU A N 1
ATOM 701 C CA . LEU A 1 92 ? 18.684 5.247 -13.475 1.00 97.81 92 LEU A CA 1
ATOM 702 C C . LEU A 1 92 ? 18.351 4.286 -14.624 1.00 97.81 92 LEU A C 1
ATOM 704 O O . LEU A 1 92 ? 19.143 4.150 -15.558 1.00 97.81 92 LEU A O 1
ATOM 708 N N . LEU A 1 93 ? 17.187 3.632 -14.573 1.00 97.12 93 LEU A N 1
ATOM 709 C CA . LEU A 1 93 ? 16.719 2.745 -15.642 1.00 97.12 93 LEU A CA 1
ATOM 710 C C . LEU A 1 93 ? 16.451 3.519 -16.943 1.00 97.12 93 LEU A C 1
ATOM 712 O O . LEU A 1 93 ? 16.829 3.060 -18.022 1.00 97.12 93 LEU A O 1
ATOM 716 N N . ASP A 1 94 ? 15.883 4.720 -16.847 1.00 97.25 94 ASP A N 1
ATOM 717 C CA . ASP A 1 94 ? 15.659 5.614 -17.984 1.00 97.25 94 ASP A CA 1
ATOM 718 C C . ASP A 1 94 ? 16.985 6.038 -18.624 1.00 97.25 94 ASP A C 1
ATOM 720 O O . ASP A 1 94 ? 17.157 5.932 -19.836 1.00 97.25 94 ASP A O 1
ATOM 724 N N . LEU A 1 95 ? 17.981 6.434 -17.826 1.00 98.44 95 LEU A N 1
ATOM 725 C CA . LEU A 1 95 ? 19.312 6.761 -18.346 1.00 98.44 95 LEU A CA 1
ATOM 726 C C . LEU A 1 95 ? 19.969 5.564 -19.047 1.00 98.44 95 LEU A C 1
ATOM 728 O O . LEU A 1 95 ? 20.595 5.731 -20.097 1.00 98.44 95 LEU A O 1
ATOM 732 N N . LEU A 1 96 ? 19.800 4.355 -18.506 1.00 98.44 96 LEU A N 1
ATOM 733 C CA . LEU A 1 96 ? 20.305 3.133 -19.126 1.00 98.44 96 LEU A CA 1
ATOM 734 C C . LEU A 1 96 ? 19.630 2.868 -20.481 1.00 98.44 96 LEU A C 1
ATOM 736 O O . LEU A 1 96 ? 20.321 2.609 -21.467 1.00 98.44 96 LEU A O 1
ATOM 740 N N . THR A 1 97 ? 18.302 2.977 -20.562 1.00 98.19 97 THR A N 1
ATOM 741 C CA . THR A 1 97 ? 17.568 2.785 -21.825 1.00 98.19 97 THR A CA 1
ATOM 742 C C . THR A 1 97 ? 17.896 3.861 -22.861 1.00 98.19 97 THR A C 1
ATOM 744 O O . THR A 1 97 ? 18.087 3.531 -24.032 1.00 98.19 97 THR A O 1
ATOM 747 N N . ILE A 1 98 ? 18.072 5.119 -22.444 1.00 98.44 98 ILE A N 1
ATOM 748 C CA . ILE A 1 98 ? 18.577 6.200 -23.301 1.00 98.44 98 ILE A CA 1
ATOM 749 C C . ILE A 1 98 ? 19.965 5.844 -23.851 1.00 98.44 98 ILE A C 1
ATOM 751 O O . ILE A 1 98 ? 20.203 5.987 -25.049 1.00 98.44 98 ILE A O 1
ATOM 755 N N . GLY A 1 99 ? 20.872 5.330 -23.015 1.00 98.19 99 GLY A N 1
ATOM 756 C CA . GLY A 1 99 ? 22.196 4.874 -23.452 1.00 98.19 99 GLY A CA 1
ATOM 757 C C . GLY A 1 99 ? 22.128 3.764 -24.507 1.00 98.19 99 GLY A C 1
ATOM 758 O O . GLY A 1 99 ? 22.810 3.829 -25.534 1.00 98.19 99 GLY A O 1
ATOM 759 N N . VAL A 1 100 ? 21.257 2.772 -24.305 1.00 98.06 100 VAL A N 1
ATOM 760 C CA . VAL A 1 100 ? 21.004 1.701 -25.285 1.00 98.06 100 VAL A CA 1
ATOM 761 C C . VAL A 1 100 ? 20.451 2.272 -26.596 1.00 98.06 100 VAL A C 1
ATOM 763 O O . VAL A 1 100 ? 20.941 1.920 -27.667 1.00 98.06 100 VAL A O 1
ATOM 766 N N . LEU A 1 101 ? 19.499 3.204 -26.539 1.00 98.25 101 LEU A N 1
ATOM 767 C CA . LEU A 1 101 ? 18.942 3.857 -27.728 1.00 98.25 101 LEU A CA 1
ATOM 768 C C . LEU A 1 101 ? 19.999 4.654 -28.501 1.00 98.25 101 LEU A C 1
ATOM 770 O O . LEU A 1 101 ? 20.124 4.489 -29.715 1.00 98.25 101 LEU A O 1
ATOM 774 N N . ILE A 1 102 ? 20.791 5.480 -27.809 1.00 98.19 102 ILE A N 1
ATOM 775 C CA . ILE A 1 102 ? 21.862 6.276 -28.424 1.00 98.19 102 ILE A CA 1
ATOM 776 C C . ILE A 1 102 ? 22.909 5.357 -29.058 1.00 98.19 102 ILE A C 1
ATOM 778 O O . ILE A 1 102 ? 23.316 5.593 -30.195 1.00 98.19 102 ILE A O 1
ATOM 782 N N . SER A 1 103 ? 23.326 4.295 -28.362 1.00 96.88 103 SER A N 1
ATOM 783 C CA . SER A 1 103 ? 24.300 3.339 -28.904 1.00 96.88 103 SER A CA 1
ATOM 784 C C . SER A 1 103 ? 23.767 2.601 -30.135 1.00 96.88 103 SER A C 1
ATOM 786 O O . SER A 1 103 ? 24.476 2.501 -31.137 1.00 96.88 103 SER A O 1
ATOM 788 N N . GLY A 1 104 ? 22.505 2.164 -30.117 1.00 96.12 104 GLY A N 1
ATOM 789 C CA . GLY A 1 104 ? 21.853 1.550 -31.272 1.00 96.12 104 GLY A CA 1
ATOM 790 C C . GLY A 1 104 ? 21.789 2.496 -32.472 1.00 96.12 104 GLY A C 1
ATOM 791 O O . GLY A 1 104 ? 22.158 2.112 -33.583 1.00 96.12 104 GLY A O 1
ATOM 792 N N . LEU A 1 105 ? 21.402 3.755 -32.244 1.00 96.38 105 LEU A N 1
ATOM 793 C CA . LEU A 1 105 ? 21.345 4.777 -33.288 1.00 96.38 105 LEU A CA 1
ATOM 794 C C . LEU A 1 105 ? 22.738 5.092 -33.856 1.00 96.38 105 LEU A C 1
ATOM 796 O O . LEU A 1 105 ? 22.909 5.174 -35.072 1.00 96.38 105 LEU A O 1
ATOM 800 N N . TYR A 1 106 ? 23.750 5.207 -32.994 1.00 95.44 106 TYR A N 1
ATOM 801 C CA . TYR A 1 106 ? 25.141 5.423 -33.395 1.00 95.44 106 TYR A CA 1
ATOM 802 C C . 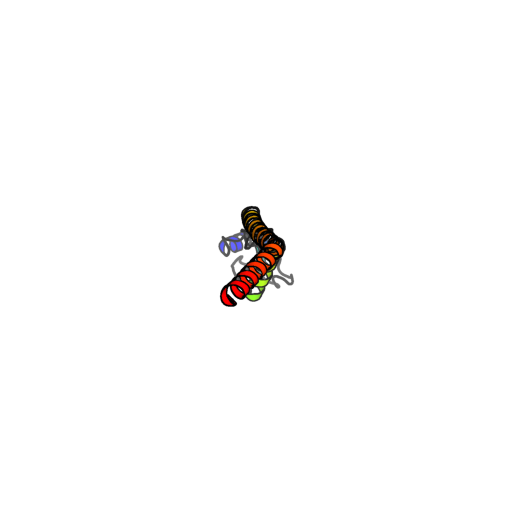TYR A 1 106 ? 25.660 4.296 -34.299 1.00 95.44 106 TYR A C 1
ATOM 804 O O . TYR A 1 106 ? 26.224 4.557 -35.365 1.00 95.44 106 TYR A O 1
ATOM 812 N N . LEU A 1 107 ? 25.439 3.037 -33.907 1.00 93.44 107 LEU A N 1
ATOM 813 C CA . LEU A 1 107 ? 25.837 1.877 -34.706 1.00 93.44 107 LEU A CA 1
ATOM 814 C C . LEU A 1 107 ? 25.079 1.814 -36.036 1.00 93.44 107 LEU A C 1
ATOM 816 O O . LEU A 1 107 ? 25.682 1.502 -37.062 1.00 93.44 107 LEU A O 1
ATOM 820 N N . TRP A 1 108 ? 23.789 2.157 -36.043 1.00 92.50 108 TRP A N 1
ATOM 821 C CA . TRP A 1 108 ? 22.977 2.200 -37.258 1.00 92.50 108 TRP A CA 1
ATOM 822 C C . TRP A 1 108 ? 23.504 3.216 -38.278 1.00 92.50 108 TRP A C 1
ATOM 8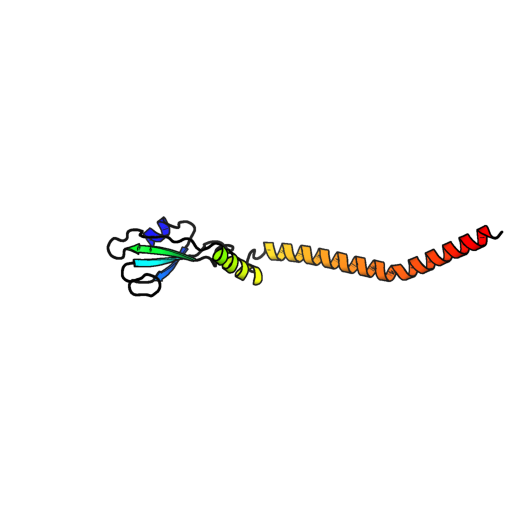24 O O . TRP A 1 108 ? 23.673 2.867 -39.447 1.00 92.50 108 TRP A O 1
ATOM 834 N N . PHE A 1 109 ? 23.851 4.432 -37.844 1.00 91.81 109 PHE A N 1
ATOM 835 C CA . PHE A 1 109 ? 24.472 5.427 -38.724 1.00 91.81 109 PHE A CA 1
ATOM 836 C C . PHE A 1 109 ? 25.850 4.980 -39.228 1.00 91.81 109 PHE A C 1
ATOM 838 O O . PHE A 1 109 ? 26.185 5.188 -40.395 1.00 91.81 109 PHE A O 1
ATOM 845 N N . LYS A 1 110 ? 26.653 4.327 -38.377 1.00 86.62 110 LYS A N 1
ATOM 846 C CA . LYS A 1 110 ? 27.989 3.844 -38.755 1.00 86.62 110 LYS A CA 1
ATOM 847 C C . LYS A 1 110 ? 27.949 2.638 -39.702 1.00 86.62 110 LYS A C 1
ATOM 849 O O . LYS A 1 110 ? 28.877 2.474 -40.494 1.00 86.62 110 LYS A O 1
ATOM 854 N N . ARG A 1 111 ? 26.880 1.831 -39.671 1.00 79.25 111 ARG A N 1
ATOM 855 C CA . ARG A 1 111 ? 26.704 0.645 -40.529 1.00 79.25 111 ARG A CA 1
ATOM 856 C C . ARG A 1 111 ? 26.934 0.954 -42.008 1.00 79.25 111 ARG A C 1
ATOM 858 O O . ARG A 1 111 ? 27.656 0.212 -42.658 1.00 79.25 111 ARG A O 1
ATOM 865 N N . GLY A 1 112 ? 26.429 2.084 -42.510 1.00 70.75 112 GLY A N 1
ATOM 866 C CA . GLY A 1 112 ? 26.624 2.470 -43.915 1.00 70.75 112 GLY A CA 1
ATOM 867 C C . GLY A 1 112 ? 28.097 2.645 -44.316 1.00 70.75 112 GLY A C 1
A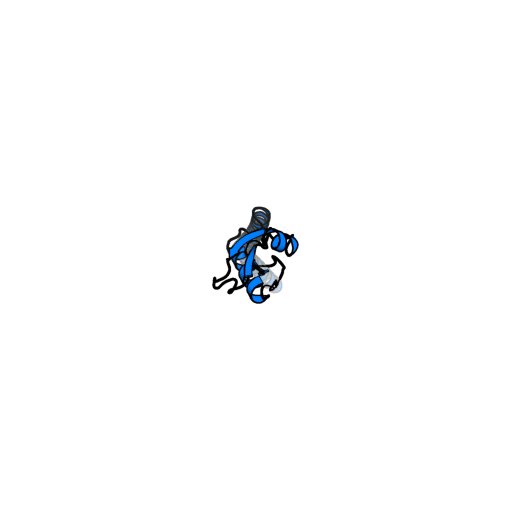TOM 868 O O . GLY A 1 112 ? 28.479 2.311 -45.433 1.00 70.75 112 GLY A O 1
ATOM 869 N N . SER A 1 113 ? 28.951 3.105 -43.396 1.00 70.94 113 SER A N 1
ATOM 870 C CA . SER A 1 113 ? 30.397 3.224 -43.631 1.00 70.94 113 SER A CA 1
ATOM 871 C C . SER A 1 113 ? 31.113 1.874 -43.533 1.00 70.94 113 SER A C 1
ATOM 873 O O . SER A 1 113 ? 32.060 1.624 -44.280 1.00 70.94 113 SER A O 1
ATOM 875 N N . THR A 1 114 ? 30.661 0.994 -42.637 1.00 75.12 114 THR A N 1
ATOM 876 C CA . THR A 1 114 ? 31.218 -0.355 -42.497 1.00 75.12 114 THR A CA 1
ATOM 877 C C . THR A 1 114 ? 30.869 -1.235 -43.697 1.00 75.12 114 THR A C 1
ATOM 879 O O . THR A 1 114 ? 31.772 -1.862 -44.241 1.00 75.12 114 THR A O 1
ATOM 882 N N . ASP A 1 115 ? 29.620 -1.227 -44.169 1.00 76.69 115 ASP A N 1
ATOM 883 C CA . ASP A 1 115 ? 29.186 -2.023 -45.327 1.00 76.69 115 ASP A CA 1
ATOM 884 C C . ASP A 1 115 ? 29.937 -1.612 -46.604 1.00 76.69 115 ASP A C 1
ATOM 886 O O . ASP A 1 115 ? 30.414 -2.462 -47.358 1.00 76.69 115 ASP A O 1
ATOM 890 N N . ALA A 1 116 ? 30.131 -0.303 -46.810 1.00 74.25 116 ALA A N 1
ATOM 891 C CA . ALA A 1 116 ? 30.925 0.214 -47.921 1.00 74.25 116 ALA A CA 1
ATOM 892 C C . ALA A 1 116 ? 32.381 -0.288 -47.863 1.00 74.25 116 ALA A C 1
ATOM 894 O O . ALA A 1 116 ? 32.891 -0.809 -48.855 1.00 74.25 116 ALA A O 1
ATOM 895 N N . ARG A 1 117 ? 33.021 -0.214 -46.688 1.00 78.56 117 ARG A N 1
ATOM 896 C CA . ARG A 1 117 ? 34.403 -0.678 -46.477 1.00 78.56 117 ARG A CA 1
ATOM 897 C C . ARG A 1 117 ? 34.568 -2.189 -46.635 1.00 78.56 117 ARG A C 1
ATOM 899 O O . ARG A 1 117 ? 35.558 -2.632 -47.205 1.00 78.56 117 ARG A O 1
ATOM 906 N N . VAL A 1 118 ? 33.611 -2.987 -46.162 1.00 83.81 118 VAL A N 1
ATOM 907 C CA . VAL A 1 118 ? 33.629 -4.449 -46.345 1.00 83.81 118 VAL A CA 1
ATOM 908 C C . VAL A 1 118 ? 33.511 -4.800 -47.829 1.00 83.81 118 VAL A C 1
ATOM 910 O O . VAL A 1 118 ? 34.296 -5.605 -48.325 1.00 83.81 118 VAL A O 1
ATOM 913 N N . SER A 1 119 ? 32.613 -4.136 -48.566 1.00 83.94 119 SER A N 1
ATOM 914 C CA . SER A 1 119 ? 32.459 -4.368 -50.009 1.00 83.94 119 SER A CA 1
ATOM 915 C C . SER A 1 119 ? 33.720 -4.023 -50.814 1.00 83.94 119 SER A C 1
ATOM 917 O O . SER A 1 119 ? 34.029 -4.688 -51.804 1.00 83.94 119 SER A O 1
ATOM 919 N N . GLU A 1 120 ? 34.471 -3.008 -50.379 1.00 83.75 120 GLU A N 1
ATOM 920 C CA . GLU A 1 120 ? 35.745 -2.609 -50.977 1.00 83.75 120 GLU A CA 1
ATOM 921 C C . GLU A 1 120 ? 36.830 -3.670 -50.741 1.00 83.75 120 GLU A C 1
ATOM 923 O O . GLU A 1 120 ? 37.493 -4.086 -51.692 1.00 83.75 120 GLU A O 1
ATOM 928 N N . ILE A 1 121 ? 36.943 -4.190 -49.513 1.00 87.56 121 ILE A N 1
ATOM 929 C CA . ILE A 1 121 ? 37.883 -5.269 -49.167 1.00 87.56 121 ILE A CA 1
ATOM 930 C C . ILE A 1 121 ? 37.555 -6.556 -49.938 1.00 87.56 121 ILE A C 1
ATOM 932 O O . ILE A 1 121 ? 38.452 -7.185 -50.493 1.00 87.56 121 ILE A O 1
ATOM 936 N N . GLU A 1 122 ? 36.280 -6.940 -50.040 1.00 90.19 122 GLU A N 1
ATOM 937 C CA . GLU A 1 122 ? 35.869 -8.119 -50.817 1.00 90.19 122 GLU A CA 1
ATOM 938 C C . GLU A 1 122 ? 36.146 -7.978 -52.319 1.00 90.19 122 GLU A C 1
ATOM 940 O O . GLU A 1 122 ? 36.393 -8.970 -53.010 1.00 90.19 122 GLU A O 1
ATOM 945 N N . ARG A 1 123 ? 36.052 -6.761 -52.868 1.00 86.56 123 ARG A N 1
ATOM 946 C CA . ARG A 1 123 ? 36.443 -6.500 -54.259 1.00 86.56 123 ARG A CA 1
ATOM 947 C C . ARG A 1 123 ? 37.952 -6.635 -54.424 1.00 86.56 123 ARG A C 1
ATOM 949 O O . ARG A 1 123 ? 38.367 -7.361 -55.319 1.00 86.56 123 ARG A O 1
ATOM 956 N N . ALA A 1 124 ? 38.736 -6.021 -53.537 1.00 84.12 124 ALA A N 1
ATOM 957 C CA . ALA A 1 124 ? 40.196 -6.099 -53.556 1.00 84.12 124 ALA A CA 1
ATOM 958 C C . ALA A 1 124 ? 40.711 -7.546 -53.420 1.00 84.12 124 ALA A C 1
ATOM 960 O O . ALA A 1 124 ? 41.617 -7.956 -54.143 1.00 84.12 124 ALA A O 1
ATOM 961 N N . ALA A 1 125 ? 40.089 -8.348 -52.550 1.00 84.50 125 ALA A N 1
ATOM 962 C CA . ALA A 1 125 ? 40.412 -9.764 -52.385 1.00 84.50 125 ALA A CA 1
ATOM 963 C C . ALA A 1 125 ? 40.083 -10.594 -53.638 1.00 84.50 125 ALA A C 1
ATOM 965 O O . ALA A 1 125 ? 40.849 -11.478 -54.005 1.00 84.50 125 ALA A O 1
ATOM 966 N N . ARG A 1 126 ? 38.972 -10.302 -54.329 1.00 83.75 126 ARG A N 1
ATOM 967 C CA . ARG A 1 126 ? 38.615 -10.985 -55.585 1.00 83.75 126 ARG A CA 1
ATOM 968 C C . ARG A 1 126 ? 39.553 -10.639 -56.734 1.00 83.75 126 ARG A C 1
ATOM 970 O O . ARG A 1 126 ? 39.875 -11.519 -57.522 1.00 83.75 126 ARG A O 1
ATOM 977 N N . THR A 1 127 ? 39.990 -9.387 -56.834 1.00 80.12 127 THR A N 1
ATOM 978 C CA . THR A 1 127 ? 40.938 -8.968 -57.875 1.00 80.12 127 THR A CA 1
ATOM 979 C C . THR A 1 127 ? 42.339 -9.524 -57.636 1.00 80.12 127 THR A C 1
ATOM 981 O O . THR A 1 127 ? 42.977 -9.928 -58.594 1.00 80.12 127 THR A O 1
ATOM 984 N N . GLY A 1 128 ? 42.789 -9.627 -56.380 1.00 71.56 128 GLY A N 1
ATOM 985 C CA . GLY A 1 128 ? 44.113 -10.175 -56.048 1.00 71.56 128 GLY A CA 1
ATOM 986 C C . GLY A 1 128 ? 44.239 -11.703 -56.129 1.00 71.56 128 GLY A C 1
ATOM 987 O O . GLY A 1 128 ? 45.343 -12.214 -56.024 1.00 71.56 128 GLY A O 1
ATOM 988 N N . VAL A 1 129 ? 43.132 -12.436 -56.286 1.00 61.47 129 VAL A N 1
ATOM 989 C CA . VAL A 1 129 ? 43.120 -13.901 -56.512 1.00 61.47 129 VAL A CA 1
ATOM 990 C C . VAL A 1 129 ? 43.045 -14.243 -58.010 1.00 61.47 129 VAL A C 1
ATOM 992 O O . VAL A 1 129 ? 43.220 -15.397 -58.391 1.00 61.47 129 VAL A O 1
ATOM 995 N N . ALA A 1 130 ? 42.753 -13.255 -58.861 1.00 55.69 130 ALA A N 1
ATOM 996 C CA . ALA A 1 130 ? 42.634 -13.421 -60.309 1.00 55.69 130 ALA A CA 1
ATOM 997 C C . ALA A 1 130 ? 43.942 -13.132 -61.081 1.00 55.69 130 ALA A C 1
ATOM 999 O O . ALA A 1 130 ? 43.971 -13.357 -62.292 1.00 55.69 130 ALA A O 1
ATOM 1000 N N . GLU A 1 131 ? 44.987 -12.651 -60.397 1.00 47.28 131 GLU A N 1
ATOM 1001 C CA . GLU A 1 131 ? 46.388 -12.605 -60.862 1.00 47.28 131 GLU A CA 1
ATOM 1002 C C . GLU A 1 131 ? 47.172 -13.813 -60.336 1.00 47.28 131 GLU A C 1
ATOM 1004 O O . GLU A 1 131 ? 48.012 -14.336 -61.104 1.00 47.28 131 GLU A O 1
#

pLDDT: mean 88.46, std 10.02, range [47.28, 98.44]